Protein AF-A0AAC9P078-F1 (afdb_monomer_lite)

Sequence (96 aa):
MAAAFLRSPVDLSVNAILVNTGERLVLVDAGTGTLLGPTPGRLPSALMASGYSPDRVDDVVLTHVHTDHSGSLVVDGGRSSPMPPSTPTAATSTTG

Foldseek 3Di:
DDPDPADPPGDDDQDKDWDDPVQATEIEFDAQACPPHNDGDCVQVVCVVVVHGPLRHQYYHYPDDDNGGCVNQDDVPDGNPHRDHDDRDPPPDDDD

Radius of gyration: 17.12 Å; chains: 1; bounding box: 30×38×63 Å

pLDDT: mean 78.63, std 20.4, range [37.47, 97.69]

InterPro domains:
  IPR001279 Metallo-beta-lactamase [PF00753] (11-73)
  IPR036866 Ribonuclease Z/Hydroxyacylglutathione hydrolase-like [G3DSA:3.60.15.10] (1-92)
  IPR036866 Ribonuclease Z/Hydroxyacylglutathione hydrolase-like [SSF56281] (4-74)
  IPR051013 N-acyl homoserine lactonase-like [PTHR42978] (9-81)

Structure (mmCIF, N/CA/C/O backbone):
data_AF-A0AAC9P078-F1
#
_entry.id   AF-A0AAC9P078-F1
#
loop_
_atom_site.group_PDB
_atom_site.id
_atom_site.type_symbol
_atom_site.label_atom_id
_atom_site.label_alt_id
_atom_site.label_comp_id
_atom_site.label_asym_id
_atom_site.label_entity_id
_atom_site.label_seq_id
_atom_site.pdbx_PDB_ins_code
_atom_site.Cartn_x
_atom_site.Cartn_y
_atom_site.Cartn_z
_atom_site.occupancy
_atom_site.B_iso_or_equiv
_atom_site.auth_seq_id
_atom_site.auth_comp_id
_atom_site.auth_asym_id
_atom_site.auth_atom_id
_atom_site.pdbx_PDB_model_num
ATOM 1 N N . MET A 1 1 ? -0.744 15.033 -34.122 1.00 51.12 1 MET A N 1
ATOM 2 C CA . MET A 1 1 ? -0.738 14.4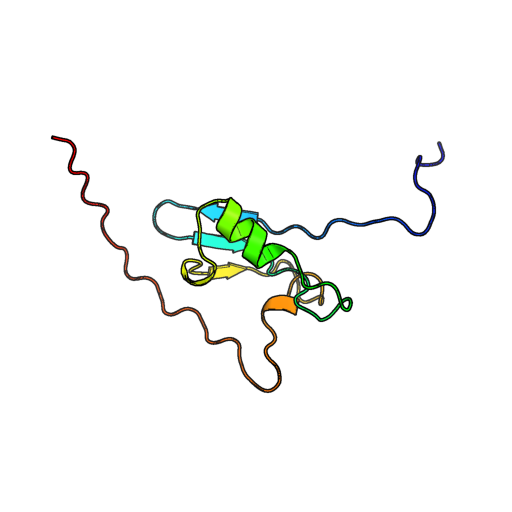93 -32.747 1.00 51.12 1 MET A CA 1
ATOM 3 C C . MET A 1 1 ? 0.548 14.998 -32.104 1.00 51.12 1 MET A C 1
ATOM 5 O O . MET A 1 1 ? 1.608 14.690 -32.633 1.00 51.12 1 MET A O 1
ATOM 9 N N . ALA A 1 2 ? 0.478 15.901 -31.120 1.00 53.88 2 ALA A N 1
ATOM 10 C CA . ALA A 1 2 ? 1.679 16.448 -30.482 1.00 53.88 2 ALA A CA 1
ATOM 11 C C . ALA A 1 2 ? 2.445 15.312 -29.789 1.00 53.88 2 ALA A C 1
ATOM 13 O O . ALA A 1 2 ? 1.825 14.486 -29.121 1.00 53.88 2 ALA A O 1
ATOM 14 N N . ALA A 1 3 ? 3.764 15.245 -29.973 1.00 64.38 3 ALA A N 1
ATOM 15 C CA . ALA A 1 3 ? 4.587 14.299 -29.232 1.00 64.38 3 ALA A CA 1
ATOM 16 C C . ALA A 1 3 ? 4.460 14.622 -27.737 1.00 64.38 3 ALA A C 1
ATOM 18 O O . ALA A 1 3 ? 4.687 15.764 -27.333 1.00 64.38 3 ALA A O 1
ATOM 19 N N . ALA A 1 4 ? 4.069 13.641 -26.922 1.00 73.31 4 ALA A N 1
ATOM 20 C CA . ALA A 1 4 ? 4.150 13.783 -25.475 1.00 73.31 4 ALA A CA 1
ATOM 21 C C . ALA A 1 4 ? 5.614 14.083 -25.108 1.00 73.31 4 ALA A C 1
ATOM 23 O O . ALA A 1 4 ? 6.519 13.462 -25.665 1.00 73.31 4 ALA A O 1
ATOM 24 N N . PHE A 1 5 ? 5.862 15.021 -24.188 1.00 84.50 5 PHE A N 1
ATOM 25 C CA . PHE A 1 5 ? 7.209 15.412 -23.729 1.00 84.50 5 PHE A CA 1
ATOM 26 C C . PHE A 1 5 ? 7.910 14.320 -22.889 1.00 84.50 5 PHE A C 1
ATOM 28 O O . PHE A 1 5 ? 8.687 14.614 -21.985 1.00 84.50 5 PHE A O 1
ATOM 35 N N . LEU A 1 6 ? 7.628 13.053 -23.176 1.00 88.06 6 LEU A N 1
ATOM 3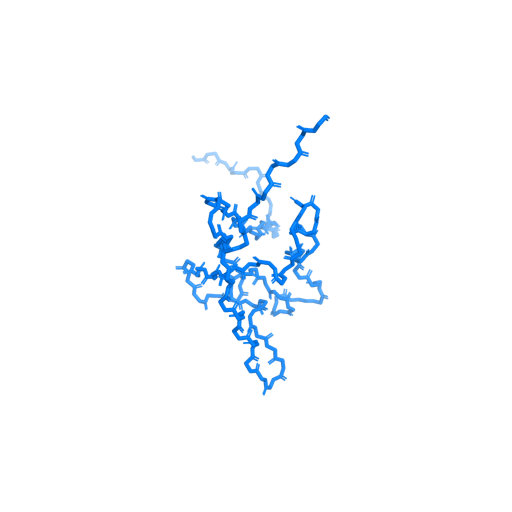6 C CA . LEU A 1 6 ? 8.151 11.878 -22.503 1.00 88.06 6 LEU A CA 1
ATOM 37 C C . LEU A 1 6 ? 9.179 11.206 -23.414 1.00 88.06 6 LEU A C 1
ATOM 39 O O . LEU A 1 6 ? 8.980 11.088 -24.624 1.00 88.06 6 LEU A O 1
ATOM 43 N N . ARG A 1 7 ? 10.293 10.764 -22.832 1.00 84.88 7 ARG A N 1
ATOM 44 C CA . ARG A 1 7 ? 11.315 9.966 -23.521 1.00 84.88 7 ARG A CA 1
ATOM 45 C C . ARG A 1 7 ? 11.257 8.546 -22.980 1.00 84.88 7 ARG A C 1
ATOM 47 O O . ARG A 1 7 ? 10.984 8.370 -21.804 1.00 84.88 7 ARG A O 1
ATOM 54 N N . SER A 1 8 ? 11.491 7.556 -23.838 1.00 87.19 8 SER A N 1
ATOM 55 C CA . SER A 1 8 ? 11.579 6.155 -23.418 1.00 87.19 8 SER A CA 1
ATOM 56 C C . SER A 1 8 ? 12.983 5.853 -22.875 1.00 87.19 8 SER A C 1
ATOM 58 O O . SER A 1 8 ? 13.953 6.245 -23.532 1.00 87.19 8 SER A O 1
ATOM 60 N N . PRO A 1 9 ? 13.116 5.123 -21.751 1.00 88.75 9 PRO A N 1
ATOM 61 C CA . PRO A 1 9 ? 12.036 4.605 -20.902 1.00 88.75 9 PRO A CA 1
ATOM 62 C C . PRO A 1 9 ? 11.335 5.711 -20.098 1.00 88.75 9 PRO A C 1
ATOM 64 O O . PRO A 1 9 ? 11.962 6.694 -19.714 1.00 88.75 9 PRO A O 1
ATOM 67 N N . VAL A 1 10 ? 10.032 5.531 -19.859 1.00 88.06 10 VAL A N 1
ATOM 68 C CA . VAL A 1 10 ? 9.216 6.452 -19.055 1.00 88.06 10 VAL A CA 1
ATOM 69 C C . VAL A 1 10 ? 9.162 5.948 -17.620 1.00 88.06 10 VAL A C 1
ATOM 71 O O . VAL A 1 10 ? 8.788 4.799 -17.390 1.00 88.06 10 VAL A O 1
ATOM 74 N N . ASP A 1 11 ? 9.472 6.822 -16.667 1.00 86.38 11 ASP A N 1
ATOM 75 C CA . ASP A 1 11 ? 9.279 6.534 -15.249 1.00 86.38 11 ASP A CA 1
ATOM 76 C C . ASP A 1 11 ? 7.788 6.587 -14.903 1.00 86.38 11 ASP A C 1
ATOM 78 O O . ASP A 1 11 ? 7.129 7.622 -15.040 1.00 86.38 11 ASP A O 1
ATOM 82 N N . LEU A 1 12 ? 7.254 5.456 -14.446 1.00 87.56 12 LEU A N 1
ATOM 83 C CA . LEU A 1 12 ? 5.874 5.334 -13.990 1.00 87.56 12 LEU A CA 1
ATOM 84 C C . LEU A 1 12 ? 5.840 5.284 -12.465 1.00 87.56 12 LEU A C 1
ATOM 86 O O . LEU A 1 12 ? 6.601 4.556 -11.829 1.00 87.56 12 LEU A O 1
ATOM 90 N N . SER A 1 13 ? 4.945 6.070 -11.873 1.00 90.06 13 SER A N 1
ATOM 91 C CA . SER A 1 13 ? 4.689 6.006 -10.434 1.00 90.06 13 SER A CA 1
ATOM 92 C C . SER A 1 13 ? 3.783 4.824 -10.112 1.00 90.06 13 SER A C 1
ATOM 94 O O . SER A 1 13 ? 2.772 4.623 -10.780 1.00 90.06 13 SER A O 1
ATOM 96 N N . VAL A 1 14 ? 4.117 4.098 -9.047 1.00 91.00 14 VAL A N 1
ATOM 97 C CA . VAL A 1 14 ? 3.238 3.102 -8.429 1.00 91.00 14 VAL A CA 1
ATOM 98 C C . VAL A 1 14 ? 2.651 3.731 -7.175 1.00 91.00 14 VAL A C 1
ATOM 100 O O . VAL A 1 14 ? 3.389 4.087 -6.255 1.00 91.00 14 VAL A O 1
ATOM 103 N N . ASN A 1 15 ? 1.332 3.891 -7.159 1.00 93.75 15 ASN A N 1
ATOM 104 C CA . ASN A 1 15 ? 0.612 4.564 -6.086 1.00 93.75 15 ASN A CA 1
ATOM 105 C C . ASN A 1 15 ? -0.315 3.582 -5.368 1.00 93.75 15 ASN A C 1
ATOM 107 O O . ASN A 1 15 ? -0.803 2.630 -5.966 1.00 93.75 15 ASN A O 1
ATOM 111 N N . ALA A 1 16 ? -0.587 3.876 -4.102 1.00 94.50 16 ALA A N 1
ATOM 112 C CA . ALA A 1 16 ? -1.619 3.233 -3.301 1.00 94.50 16 ALA A CA 1
ATOM 113 C C . ALA A 1 16 ? -2.463 4.320 -2.629 1.00 94.50 16 ALA A C 1
ATOM 115 O O . ALA A 1 16 ? -1.991 5.448 -2.444 1.00 94.50 16 ALA A O 1
ATOM 116 N N . ILE A 1 17 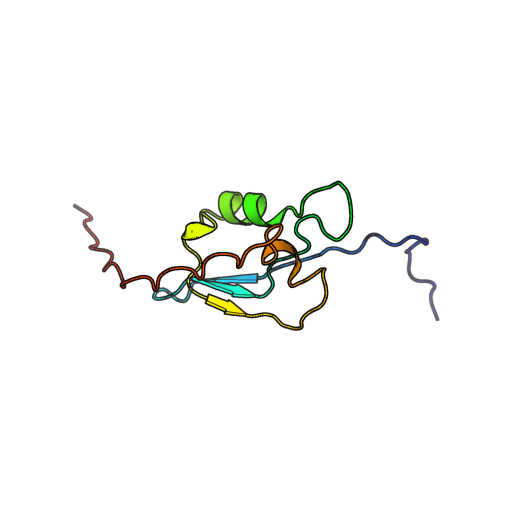? -3.700 3.993 -2.259 1.00 96.94 17 ILE A N 1
ATOM 117 C CA . ILE A 1 17 ? -4.614 4.931 -1.595 1.00 96.94 17 ILE A CA 1
ATOM 118 C C . ILE A 1 17 ? -4.932 4.403 -0.204 1.00 96.94 17 ILE A C 1
ATOM 120 O O . ILE A 1 17 ? -5.390 3.275 -0.058 1.00 96.94 17 ILE A O 1
ATOM 124 N N . LEU A 1 18 ? -4.730 5.236 0.815 1.00 97.50 18 LEU A N 1
ATOM 125 C CA . LEU A 1 18 ? -5.146 4.941 2.180 1.00 97.50 18 LEU A CA 1
ATOM 126 C C . LEU A 1 18 ? -6.445 5.689 2.490 1.00 97.50 18 LEU A C 1
ATOM 128 O O . LEU A 1 18 ? -6.498 6.914 2.388 1.00 97.50 18 LEU A O 1
ATOM 132 N N . VAL A 1 19 ? -7.484 4.954 2.877 1.00 97.69 19 VAL A N 1
ATOM 133 C CA . VAL A 1 19 ? -8.796 5.497 3.237 1.00 97.69 19 VAL A CA 1
ATOM 134 C C . VAL A 1 19 ? -9.042 5.242 4.716 1.00 97.69 19 VAL A C 1
ATOM 136 O O . VAL A 1 19 ? -9.183 4.099 5.142 1.00 97.69 19 VAL A O 1
ATOM 139 N N . ASN A 1 20 ? -9.123 6.315 5.502 1.00 96.88 20 ASN A N 1
ATOM 140 C CA . ASN A 1 20 ? -9.590 6.246 6.882 1.00 96.88 20 ASN A CA 1
ATOM 141 C C . ASN A 1 20 ? -11.078 6.622 6.927 1.00 96.88 20 ASN A C 1
ATOM 143 O O . ASN A 1 20 ? -11.446 7.754 6.621 1.00 96.88 20 ASN A O 1
ATOM 147 N N . THR A 1 21 ? -11.923 5.666 7.304 1.00 96.38 21 THR A N 1
ATOM 148 C CA . THR A 1 21 ? -13.383 5.841 7.418 1.00 96.38 21 THR A CA 1
ATOM 149 C C . THR A 1 21 ? -13.834 6.295 8.811 1.00 96.38 21 THR A C 1
ATOM 151 O O . THR A 1 21 ? -15.022 6.500 9.036 1.00 96.38 21 THR A O 1
ATOM 154 N N . GLY A 1 22 ? -12.905 6.433 9.760 1.00 95.19 22 GLY A N 1
ATOM 155 C CA . GLY A 1 22 ? -13.167 6.638 11.186 1.00 95.19 22 GLY A CA 1
ATOM 156 C C . GLY A 1 22 ? -13.297 5.326 11.965 1.00 95.19 22 GLY A C 1
ATOM 157 O O . GLY A 1 22 ? -12.864 5.260 13.112 1.00 95.19 22 GLY A O 1
ATOM 158 N N . GLU A 1 23 ? -13.822 4.275 11.332 1.00 95.19 23 GLU A N 1
ATOM 159 C CA . GLU A 1 23 ? -13.972 2.940 11.933 1.00 95.19 23 GLU A CA 1
ATOM 160 C C . GLU A 1 23 ? -12.923 1.946 11.436 1.00 95.19 23 GLU A C 1
ATOM 162 O O . GLU A 1 23 ? -12.504 1.066 12.183 1.00 95.19 23 GLU A O 1
ATOM 167 N N . ARG A 1 24 ? -12.517 2.091 10.171 1.00 95.06 24 ARG A N 1
ATOM 168 C CA . ARG A 1 24 ? -11.562 1.219 9.486 1.00 95.06 24 ARG A CA 1
ATOM 169 C C . ARG A 1 24 ? -10.546 2.004 8.678 1.00 95.06 24 ARG A C 1
ATOM 171 O O . ARG A 1 24 ? -10.875 3.043 8.091 1.00 95.06 24 ARG A O 1
ATOM 178 N N . LEU A 1 25 ? -9.353 1.441 8.577 1.00 97.31 25 LEU A N 1
ATOM 179 C CA . LEU A 1 25 ? -8.268 1.872 7.722 1.00 97.31 25 LEU A CA 1
ATOM 180 C C . LEU A 1 25 ? -8.120 0.899 6.546 1.00 97.31 25 LEU A C 1
ATOM 182 O O . LEU A 1 25 ? -7.638 -0.220 6.704 1.00 97.31 25 LEU A O 1
ATOM 186 N N . VAL A 1 26 ? -8.532 1.333 5.357 1.00 97.56 26 VAL A N 1
ATOM 187 C CA . VAL A 1 26 ? -8.530 0.514 4.139 1.00 97.56 26 VAL A CA 1
ATOM 188 C C . VAL A 1 26 ? -7.405 0.964 3.217 1.00 97.56 26 VAL A C 1
ATOM 190 O O . VAL A 1 26 ? -7.293 2.149 2.900 1.00 97.56 26 VAL A O 1
ATOM 193 N N . LEU A 1 27 ? -6.590 0.021 2.756 1.00 97.44 27 LEU A N 1
ATOM 194 C CA . LEU A 1 27 ? -5.533 0.259 1.780 1.00 97.44 27 LEU A CA 1
ATOM 195 C C . LEU A 1 27 ? -5.960 -0.268 0.406 1.00 97.44 27 LEU A C 1
ATOM 197 O O . LEU A 1 27 ? -6.242 -1.454 0.250 1.00 97.44 27 LEU A O 1
ATOM 201 N N . VAL A 1 28 ? -5.986 0.605 -0.597 1.00 97.62 28 VAL A N 1
ATOM 202 C CA . VAL A 1 28 ? -6.191 0.231 -1.999 1.00 97.62 28 VAL A CA 1
ATOM 203 C C . VAL A 1 28 ? -4.831 0.078 -2.667 1.00 97.62 28 VAL A C 1
ATOM 205 O O . VAL A 1 28 ? -4.090 1.057 -2.777 1.00 97.62 28 VAL A O 1
ATOM 208 N N . ASP A 1 29 ? -4.554 -1.142 -3.122 1.00 95.69 29 ASP A N 1
ATOM 209 C CA . ASP A 1 29 ? -3.274 -1.638 -3.634 1.00 95.69 29 ASP A CA 1
ATOM 210 C C . ASP A 1 29 ? -2.118 -1.649 -2.614 1.00 95.69 29 ASP A C 1
ATOM 212 O O . ASP A 1 29 ? -1.976 -0.792 -1.747 1.00 95.69 29 ASP A O 1
ATOM 216 N N . ALA A 1 30 ? -1.254 -2.657 -2.727 1.00 93.06 30 ALA A N 1
ATOM 217 C CA . ALA A 1 30 ? -0.144 -2.924 -1.814 1.00 93.06 30 ALA A CA 1
ATOM 218 C C . ALA A 1 30 ? 1.238 -2.654 -2.438 1.00 93.06 30 ALA A C 1
ATOM 220 O O . ALA A 1 30 ? 2.263 -2.918 -1.810 1.00 93.06 30 ALA A O 1
ATOM 221 N N . GLY A 1 31 ? 1.310 -2.102 -3.648 1.00 91.88 31 GLY A N 1
ATOM 222 C CA . GLY A 1 31 ? 2.577 -1.763 -4.294 1.00 91.88 31 GLY A CA 1
ATOM 223 C C . GLY A 1 31 ? 3.421 -2.980 -4.700 1.00 91.88 31 GLY A C 1
ATOM 224 O O . GLY A 1 31 ? 2.981 -4.129 -4.670 1.00 91.88 31 GLY A O 1
ATOM 225 N N . THR A 1 32 ? 4.679 -2.715 -5.057 1.00 90.00 32 THR A N 1
ATOM 226 C CA . THR A 1 32 ? 5.563 -3.666 -5.753 1.00 90.00 32 THR A CA 1
ATOM 227 C C . THR A 1 32 ? 6.252 -4.708 -4.868 1.00 90.00 32 THR A C 1
ATOM 229 O O . THR A 1 32 ? 6.814 -5.673 -5.387 1.00 90.00 32 THR A O 1
ATOM 232 N N . GLY A 1 33 ? 6.317 -4.494 -3.550 1.00 85.94 33 GLY A N 1
ATOM 233 C CA . GLY A 1 33 ? 7.236 -5.230 -2.678 1.00 85.94 33 GLY A CA 1
ATOM 234 C C . GLY A 1 33 ? 8.671 -5.184 -3.221 1.00 85.94 33 GLY A C 1
ATOM 235 O O . GLY A 1 33 ? 9.169 -4.115 -3.584 1.00 85.94 33 GLY A O 1
ATOM 236 N N . THR A 1 34 ? 9.305 -6.350 -3.325 1.00 82.94 34 THR A N 1
ATOM 237 C CA . THR A 1 34 ? 10.625 -6.563 -3.952 1.00 82.94 34 THR A CA 1
ATOM 238 C C . THR A 1 34 ? 10.533 -7.172 -5.361 1.00 82.94 34 THR A C 1
ATOM 240 O O . THR A 1 34 ? 11.554 -7.500 -5.962 1.00 82.94 34 THR A O 1
ATOM 243 N N . LEU A 1 35 ? 9.323 -7.333 -5.915 1.00 82.25 35 LEU A N 1
ATOM 244 C CA . LEU A 1 35 ? 9.095 -8.133 -7.128 1.00 82.25 35 LEU A CA 1
ATOM 245 C C . LEU A 1 35 ? 9.465 -7.425 -8.440 1.00 82.25 35 LEU A C 1
ATOM 247 O O . LEU A 1 35 ? 9.639 -8.093 -9.455 1.00 82.25 35 LEU A O 1
ATOM 251 N N . LEU A 1 36 ? 9.587 -6.092 -8.442 1.00 79.81 36 LEU A N 1
ATOM 252 C CA . LEU A 1 36 ? 9.891 -5.290 -9.641 1.00 79.81 36 LEU A CA 1
ATOM 253 C C . LEU A 1 36 ? 11.280 -4.635 -9.620 1.00 79.81 36 LEU A C 1
ATOM 255 O O . LEU A 1 36 ? 11.533 -3.670 -10.340 1.00 79.81 36 LEU A O 1
ATOM 259 N N . GLY A 1 37 ? 12.202 -5.173 -8.821 1.00 74.81 37 GLY A N 1
ATOM 260 C CA . GLY A 1 37 ? 13.599 -4.753 -8.809 1.00 74.81 37 GLY A CA 1
ATOM 261 C C . GLY A 1 37 ? 14.201 -4.691 -7.407 1.00 74.81 37 GLY A C 1
ATOM 262 O O . GLY A 1 37 ? 13.506 -4.893 -6.413 1.00 74.81 37 GLY A O 1
ATOM 263 N N . PRO A 1 38 ? 15.507 -4.390 -7.313 1.00 65.88 38 PRO A N 1
ATOM 264 C CA . PRO A 1 38 ? 16.230 -4.378 -6.042 1.00 65.88 38 PRO A CA 1
ATOM 265 C C . PRO A 1 38 ? 15.804 -3.228 -5.124 1.00 65.88 38 PRO A C 1
ATOM 267 O O . PRO A 1 38 ? 16.086 -3.264 -3.929 1.00 65.88 38 PRO A O 1
ATOM 270 N N . THR A 1 39 ? 15.146 -2.201 -5.668 1.00 62.69 39 THR A N 1
ATOM 271 C CA . THR A 1 39 ? 14.609 -1.097 -4.876 1.00 62.69 39 THR A CA 1
ATOM 272 C C . THR A 1 39 ? 13.288 -1.543 -4.251 1.00 62.69 39 THR A C 1
ATOM 274 O O . THR A 1 39 ? 12.320 -1.734 -4.990 1.00 62.69 39 THR A O 1
ATOM 277 N N . PRO A 1 40 ? 13.206 -1.691 -2.917 1.00 62.09 40 PRO A N 1
ATOM 278 C CA . PRO A 1 40 ? 11.948 -2.026 -2.270 1.00 62.09 40 PRO A CA 1
ATOM 279 C C . PRO A 1 40 ? 10.909 -0.931 -2.529 1.00 62.09 40 PRO A C 1
ATOM 281 O O . PRO A 1 40 ? 11.229 0.264 -2.556 1.00 62.09 40 PRO A O 1
ATOM 284 N N . GLY A 1 41 ? 9.653 -1.343 -2.705 1.00 73.94 41 GLY A N 1
ATOM 285 C CA . GLY A 1 41 ? 8.527 -0.421 -2.794 1.00 73.94 41 GLY A CA 1
ATOM 286 C C . GLY A 1 41 ? 8.514 0.557 -1.613 1.00 73.94 41 GLY A C 1
ATOM 287 O O . GLY A 1 41 ? 8.781 0.191 -0.470 1.00 73.94 41 GLY A O 1
ATOM 288 N N . ARG A 1 42 ? 8.186 1.827 -1.876 1.00 87.94 42 ARG A N 1
ATOM 289 C CA . ARG A 1 42 ? 8.189 2.900 -0.859 1.00 87.94 42 ARG A CA 1
ATOM 290 C C . ARG A 1 42 ? 6.933 2.927 0.015 1.00 87.94 42 ARG A C 1
ATOM 292 O O . ARG A 1 42 ? 6.777 3.832 0.835 1.00 87.94 42 ARG A O 1
ATOM 299 N N . LEU A 1 43 ? 6.035 1.958 -0.153 1.00 90.56 43 LEU A N 1
ATOM 300 C CA . LEU A 1 43 ? 4.729 1.962 0.496 1.00 90.56 43 LEU A CA 1
ATOM 301 C C . LEU A 1 43 ? 4.813 1.936 2.033 1.00 90.56 43 LEU A C 1
ATOM 303 O O . LEU A 1 43 ? 4.190 2.802 2.643 1.00 90.56 43 LEU A O 1
ATOM 307 N N . PRO A 1 44 ? 5.616 1.069 2.687 1.00 88.88 44 PRO A N 1
ATOM 308 C CA . PRO A 1 44 ? 5.707 1.077 4.149 1.00 88.88 44 PRO A CA 1
ATOM 309 C C . PRO A 1 44 ? 6.199 2.421 4.701 1.00 88.88 44 PRO A C 1
ATOM 311 O O . PRO A 1 44 ? 5.642 2.944 5.662 1.00 88.88 44 PRO A O 1
ATOM 314 N N . SER A 1 45 ? 7.204 3.024 4.055 1.00 90.44 45 SER A N 1
ATOM 315 C CA . SER A 1 45 ? 7.698 4.351 4.436 1.00 90.44 45 SER A CA 1
ATOM 316 C C . SER A 1 45 ? 6.674 5.460 4.199 1.00 90.44 45 SER A C 1
ATOM 318 O O . SER A 1 45 ? 6.581 6.379 5.007 1.00 90.44 45 SER A O 1
ATOM 320 N N . ALA A 1 46 ? 5.889 5.372 3.122 1.00 92.50 46 ALA A N 1
ATOM 321 C CA . ALA A 1 46 ? 4.851 6.347 2.805 1.00 92.50 46 ALA A CA 1
ATOM 322 C C . ALA A 1 46 ? 3.688 6.279 3.807 1.00 92.50 46 ALA A C 1
ATOM 324 O O . ALA A 1 46 ? 3.216 7.321 4.256 1.00 92.50 46 ALA A O 1
ATOM 325 N N . LEU A 1 47 ? 3.288 5.071 4.222 1.00 93.19 47 LEU A N 1
ATOM 326 C CA . LEU A 1 47 ? 2.301 4.873 5.285 1.00 93.19 47 LEU A CA 1
ATOM 327 C C . LEU A 1 47 ? 2.777 5.511 6.594 1.00 93.19 47 LEU A C 1
ATOM 329 O O . LEU A 1 47 ? 2.071 6.356 7.149 1.00 93.19 47 LEU A O 1
ATOM 333 N N . MET A 1 48 ? 4.006 5.210 7.029 1.00 93.94 48 MET A N 1
ATOM 334 C CA . MET A 1 48 ? 4.559 5.797 8.256 1.00 93.94 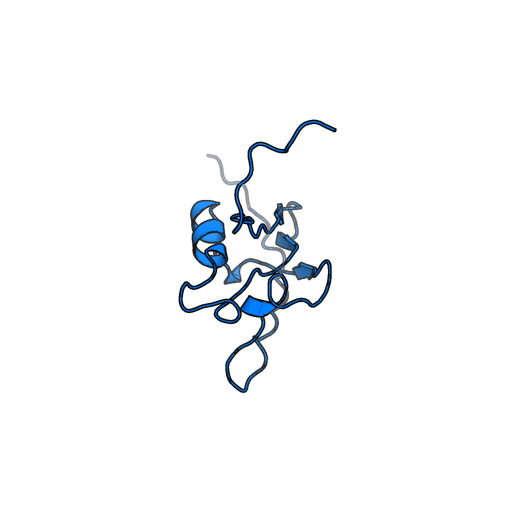48 MET A CA 1
ATOM 335 C C . MET A 1 48 ? 4.642 7.326 8.181 1.00 93.94 48 MET A C 1
ATOM 337 O O . MET A 1 48 ? 4.276 8.006 9.137 1.00 93.94 48 MET A O 1
ATOM 341 N N . ALA A 1 49 ? 5.050 7.882 7.036 1.00 96.06 49 ALA 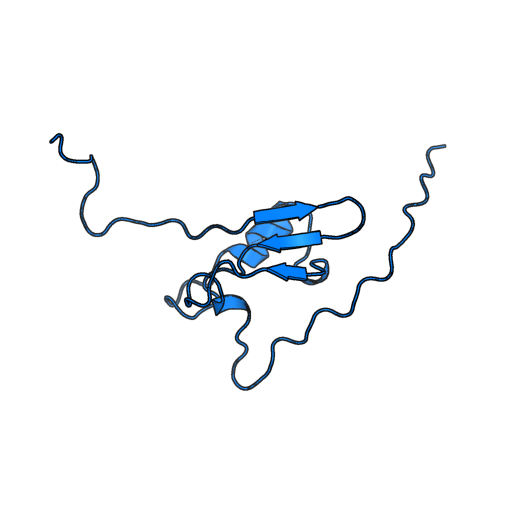A N 1
ATOM 342 C CA . ALA A 1 49 ? 5.071 9.329 6.815 1.00 96.06 49 ALA A CA 1
ATOM 343 C C . ALA A 1 49 ? 3.666 9.964 6.830 1.00 96.06 49 ALA A C 1
ATOM 345 O O . ALA A 1 49 ? 3.536 11.140 7.159 1.00 96.06 49 ALA A O 1
ATOM 346 N N . SER A 1 50 ? 2.618 9.194 6.514 1.00 94.50 50 SER A N 1
ATOM 347 C CA . SER A 1 50 ? 1.214 9.620 6.620 1.00 94.50 50 SER A CA 1
ATOM 348 C C . SER A 1 50 ? 0.624 9.495 8.033 1.00 94.50 50 SER A C 1
ATOM 350 O O . SER A 1 50 ? -0.533 9.853 8.244 1.00 94.50 50 SER A O 1
ATOM 352 N N . GLY A 1 51 ? 1.407 9.014 9.006 1.00 96.31 51 GLY A N 1
ATOM 353 C CA . GLY A 1 51 ? 0.991 8.862 10.403 1.00 96.31 51 GLY A CA 1
ATOM 354 C C . GLY A 1 51 ? 0.376 7.504 10.752 1.00 96.31 51 GLY A C 1
ATOM 355 O O . GLY A 1 51 ? -0.132 7.348 11.860 1.00 96.31 51 GLY A O 1
ATOM 356 N N . TYR A 1 52 ? 0.437 6.517 9.851 1.00 95.50 52 TYR A N 1
ATOM 357 C CA . TYR A 1 52 ? -0.094 5.171 10.081 1.00 95.50 52 TYR A CA 1
ATOM 358 C C . TYR A 1 52 ? 1.010 4.128 9.951 1.00 95.50 52 TYR A C 1
ATOM 360 O O . TYR A 1 52 ? 1.768 4.121 8.982 1.00 95.50 52 TYR A O 1
ATOM 368 N N . SER A 1 53 ? 1.105 3.211 10.907 1.00 92.06 53 SER A N 1
ATOM 369 C CA . SER A 1 53 ? 1.973 2.050 10.744 1.00 92.06 53 SER A CA 1
ATOM 370 C C . SER A 1 53 ? 1.280 0.990 9.872 1.00 92.06 53 SER A C 1
ATOM 372 O O . SER A 1 53 ? 0.047 0.899 9.887 1.00 92.06 53 SER A O 1
ATOM 374 N N . PRO A 1 54 ? 2.027 0.192 9.083 1.00 89.50 54 PRO A N 1
ATOM 375 C CA . PRO A 1 54 ? 1.427 -0.812 8.212 1.00 89.50 54 PRO A CA 1
ATOM 376 C C . PRO A 1 54 ? 0.522 -1.798 8.944 1.00 89.50 54 PRO A C 1
ATOM 378 O O . PRO A 1 54 ? -0.467 -2.182 8.346 1.00 89.50 54 PRO A O 1
ATOM 381 N N . ASP A 1 55 ? 0.815 -2.139 10.209 1.00 89.38 55 ASP A N 1
ATOM 382 C CA . ASP A 1 55 ? 0.045 -3.014 11.120 1.00 89.38 55 ASP A CA 1
ATOM 383 C C . ASP A 1 55 ? -1.313 -2.443 11.580 1.00 89.38 55 ASP A C 1
ATOM 385 O O . ASP A 1 55 ? -2.079 -3.136 12.242 1.00 89.38 55 ASP A O 1
ATOM 389 N N . ARG A 1 56 ? -1.647 -1.205 11.195 1.00 92.62 56 ARG A N 1
ATOM 390 C CA . ARG A 1 56 ? -2.952 -0.575 11.465 1.00 92.62 56 ARG A CA 1
ATOM 391 C C . ARG A 1 56 ? -3.964 -0.711 10.329 1.00 92.62 56 ARG A C 1
ATOM 393 O O . ARG A 1 56 ? -5.096 -0.281 10.511 1.00 92.62 56 ARG A O 1
ATOM 400 N N . VAL A 1 57 ? -3.555 -1.201 9.159 1.00 93.81 57 VAL A N 1
ATOM 401 C CA . VAL A 1 57 ? -4.439 -1.394 8.000 1.00 93.81 57 VAL A CA 1
ATOM 402 C C . VAL A 1 57 ? -5.358 -2.585 8.246 1.00 93.81 57 VAL A C 1
ATOM 404 O O . VAL A 1 57 ? -4.891 -3.699 8.416 1.00 93.81 57 VAL A O 1
ATOM 407 N N . ASP A 1 58 ? -6.663 -2.375 8.210 1.00 93.81 58 ASP A N 1
ATOM 408 C CA . ASP A 1 58 ? -7.640 -3.424 8.503 1.00 93.81 58 ASP A CA 1
ATOM 409 C C . ASP A 1 58 ? -7.921 -4.294 7.282 1.00 93.81 58 ASP A C 1
ATOM 411 O O . ASP A 1 58 ? -7.953 -5.521 7.359 1.00 93.81 58 ASP A O 1
ATOM 415 N N . ASP A 1 59 ? -8.098 -3.636 6.138 1.00 94.88 59 ASP A N 1
ATOM 416 C CA . ASP A 1 59 ? -8.494 -4.263 4.888 1.00 94.88 59 ASP A CA 1
ATOM 417 C C . ASP A 1 59 ? -7.554 -3.816 3.761 1.00 94.88 59 ASP A C 1
ATOM 419 O O . ASP A 1 59 ? -7.213 -2.635 3.643 1.00 94.88 59 ASP A O 1
ATOM 423 N N . VAL A 1 60 ? -7.171 -4.756 2.893 1.00 95.19 60 VAL A N 1
ATOM 424 C CA . VAL A 1 60 ? -6.453 -4.465 1.645 1.00 95.19 60 VAL A CA 1
ATOM 425 C C . VAL A 1 60 ? -7.348 -4.819 0.465 1.00 95.19 60 VAL A C 1
ATOM 427 O O . VAL A 1 60 ? -7.743 -5.972 0.297 1.00 95.19 60 VAL A O 1
ATOM 430 N N . VAL A 1 61 ? -7.650 -3.828 -0.369 1.00 96.62 61 VAL A N 1
ATOM 431 C CA . VAL A 1 61 ? -8.430 -3.990 -1.597 1.00 96.62 61 VAL A CA 1
ATOM 432 C C . VAL A 1 61 ? -7.484 -3.883 -2.781 1.00 96.62 61 VAL A C 1
ATOM 434 O O . VAL A 1 61 ? -6.891 -2.836 -3.021 1.00 96.62 61 VAL A O 1
ATOM 437 N N . LEU A 1 62 ? -7.340 -4.967 -3.534 1.00 95.94 62 LEU A N 1
ATOM 438 C CA . LEU A 1 62 ? -6.573 -4.952 -4.775 1.00 95.94 62 LEU A CA 1
ATOM 439 C C . LEU A 1 62 ? -7.472 -4.520 -5.929 1.00 95.94 62 LEU A C 1
ATOM 441 O O . LEU A 1 62 ? -8.538 -5.100 -6.135 1.00 95.94 62 LEU A O 1
ATOM 445 N N . THR A 1 63 ? -7.018 -3.545 -6.713 1.00 96.31 63 THR A N 1
ATOM 446 C CA . THR A 1 63 ? -7.671 -3.196 -7.982 1.00 96.31 63 THR A CA 1
ATOM 447 C C . THR A 1 63 ? -7.568 -4.351 -8.980 1.00 96.31 63 THR A C 1
ATOM 449 O O . THR A 1 63 ? -8.522 -4.656 -9.692 1.00 96.31 63 THR A O 1
ATOM 452 N N . HIS A 1 64 ? -6.411 -5.013 -9.006 1.00 97.00 64 HIS A N 1
ATOM 453 C CA . HIS A 1 64 ? -6.115 -6.236 -9.745 1.00 97.00 64 HIS A CA 1
ATOM 454 C C . HIS A 1 64 ? -4.837 -6.891 -9.186 1.00 97.00 64 HIS A C 1
ATOM 456 O O . HIS A 1 64 ? -4.229 -6.385 -8.245 1.00 97.00 64 HIS A O 1
ATOM 462 N N . VAL A 1 65 ? -4.426 -8.037 -9.742 1.00 94.56 65 VAL A N 1
ATOM 463 C CA . VAL A 1 65 ? -3.373 -8.901 -9.165 1.00 94.56 65 VAL A CA 1
ATOM 464 C C . VAL A 1 65 ? -2.080 -8.884 -9.993 1.00 94.56 65 VAL A C 1
ATOM 466 O O . VAL A 1 65 ? -1.458 -9.920 -10.222 1.00 94.56 65 VAL A O 1
ATOM 469 N N . HIS A 1 66 ? -1.677 -7.714 -10.492 1.00 94.12 66 HIS A N 1
ATOM 470 C CA . HIS A 1 66 ? -0.323 -7.549 -11.022 1.00 94.12 66 HIS A CA 1
ATOM 471 C C . HIS A 1 66 ? 0.676 -7.254 -9.901 1.00 94.12 66 HIS A C 1
ATOM 473 O O . HIS A 1 66 ? 0.323 -6.766 -8.826 1.00 94.12 66 HIS A O 1
ATOM 479 N N . THR A 1 67 ? 1.948 -7.554 -10.162 1.00 91.25 67 THR A N 1
ATOM 480 C CA . THR A 1 67 ? 3.036 -7.460 -9.179 1.00 91.25 67 THR A CA 1
ATOM 481 C C . THR A 1 67 ? 3.253 -6.053 -8.637 1.00 91.25 67 THR A C 1
ATOM 483 O O . THR A 1 67 ? 3.740 -5.914 -7.523 1.00 91.25 67 THR A O 1
ATOM 486 N N . ASP A 1 68 ? 2.888 -5.017 -9.388 1.00 90.94 68 ASP A N 1
ATOM 487 C CA . ASP A 1 68 ? 2.925 -3.619 -8.958 1.00 90.94 68 ASP A CA 1
ATOM 488 C C . ASP A 1 68 ? 1.813 -3.232 -7.978 1.00 90.94 68 ASP A C 1
ATOM 490 O O . ASP A 1 68 ? 1.925 -2.203 -7.318 1.00 90.94 68 ASP A O 1
ATOM 494 N N . HIS A 1 69 ? 0.804 -4.086 -7.804 1.00 94.06 69 HIS A N 1
ATOM 495 C CA . HIS A 1 69 ? -0.306 -3.871 -6.878 1.00 94.06 69 HIS A CA 1
ATOM 496 C C . HIS A 1 69 ? -0.320 -4.890 -5.740 1.00 94.06 69 HIS A C 1
ATOM 498 O O . HIS A 1 69 ? -0.661 -4.543 -4.616 1.00 94.06 69 HIS A O 1
ATOM 504 N N . SER A 1 70 ? 0.054 -6.144 -5.993 1.00 91.44 70 SER A N 1
ATOM 505 C CA . SER A 1 70 ? -0.003 -7.220 -4.996 1.00 91.44 70 SER A CA 1
ATOM 506 C C . SER A 1 70 ? 1.357 -7.591 -4.406 1.00 91.44 70 SER A C 1
ATOM 508 O O . SER A 1 70 ? 1.429 -8.471 -3.548 1.00 91.44 70 SER A O 1
ATOM 510 N N . GLY A 1 71 ? 2.447 -6.981 -4.874 1.00 88.38 71 GLY A N 1
ATOM 511 C CA . GLY A 1 71 ? 3.800 -7.462 -4.616 1.00 88.38 71 GLY A CA 1
ATOM 512 C C . GLY A 1 71 ? 4.211 -7.436 -3.149 1.00 88.38 71 GLY A C 1
ATOM 513 O O . GLY A 1 71 ? 4.875 -8.363 -2.696 1.00 88.38 71 GLY A O 1
ATOM 514 N N . SER A 1 72 ? 3.757 -6.449 -2.371 1.00 85.62 72 SER A N 1
ATOM 515 C CA . SER A 1 72 ? 4.066 -6.400 -0.929 1.00 85.62 72 SER A CA 1
ATOM 516 C C . SER A 1 72 ? 3.255 -7.389 -0.079 1.00 85.62 72 SER A C 1
ATOM 518 O O . SER A 1 72 ? 3.490 -7.473 1.123 1.00 85.62 72 SER A O 1
ATOM 520 N N . LEU A 1 73 ? 2.308 -8.132 -0.667 1.00 86.81 73 LEU A N 1
ATOM 521 C CA . LEU A 1 73 ? 1.545 -9.184 0.025 1.00 86.81 73 LEU A CA 1
ATOM 522 C C . LEU A 1 73 ? 2.209 -10.565 -0.083 1.00 86.81 73 LEU A C 1
ATOM 524 O O . LEU A 1 73 ? 1.731 -11.540 0.495 1.00 86.81 73 LEU A O 1
ATOM 528 N N . VAL A 1 74 ? 3.307 -10.671 -0.830 1.00 72.44 74 VAL A N 1
ATOM 529 C CA . VAL A 1 74 ? 4.054 -11.918 -0.993 1.00 72.44 74 VAL A CA 1
ATOM 530 C C . VAL A 1 74 ? 5.199 -11.942 0.018 1.00 72.44 74 VAL A C 1
ATOM 532 O O . VAL A 1 74 ? 6.032 -11.039 0.033 1.00 72.44 74 VAL A O 1
ATOM 535 N N . VAL A 1 75 ? 5.254 -12.979 0.859 1.00 64.94 75 VAL A N 1
ATOM 536 C CA . VAL A 1 75 ? 6.395 -13.265 1.745 1.00 64.94 75 VAL A CA 1
ATOM 537 C C . VAL A 1 75 ? 7.034 -14.568 1.270 1.00 64.94 75 VAL A C 1
ATOM 539 O O . VAL A 1 75 ? 6.314 -15.520 0.963 1.00 64.94 75 VAL A O 1
ATOM 542 N N . ASP A 1 76 ? 8.367 -14.619 1.180 1.00 56.00 76 ASP A N 1
ATOM 543 C CA . ASP A 1 76 ? 9.119 -15.794 0.715 1.00 56.00 76 ASP A CA 1
ATOM 544 C C . ASP A 1 76 ? 8.657 -17.081 1.429 1.00 56.00 76 ASP A C 1
ATOM 546 O O . ASP A 1 76 ? 8.949 -17.315 2.601 1.00 56.00 76 ASP A O 1
ATOM 550 N N . GLY A 1 77 ? 7.897 -17.915 0.711 1.00 49.66 77 GLY A N 1
ATOM 551 C CA . GLY A 1 77 ? 7.434 -19.229 1.168 1.00 49.66 77 GLY A CA 1
ATOM 552 C C . GLY A 1 77 ? 6.261 -19.249 2.160 1.00 49.66 77 GLY A C 1
ATOM 553 O O . GLY A 1 77 ? 5.896 -20.333 2.615 1.00 49.66 77 GLY A O 1
ATOM 554 N N . GLY A 1 78 ? 5.636 -18.112 2.485 1.00 51.88 78 GLY A N 1
ATOM 555 C CA . GLY A 1 78 ? 4.552 -18.043 3.471 1.00 51.88 78 GLY A CA 1
ATOM 556 C C . GLY A 1 78 ? 3.493 -16.990 3.152 1.00 51.88 78 GLY A C 1
ATOM 557 O O . GLY A 1 78 ? 3.764 -15.973 2.522 1.00 51.88 78 GLY A O 1
ATOM 558 N N . ARG A 1 79 ? 2.254 -17.229 3.602 1.00 46.31 79 ARG A N 1
ATOM 559 C CA . ARG A 1 79 ? 1.188 -16.216 3.559 1.00 46.31 79 ARG A CA 1
ATOM 560 C C . ARG A 1 79 ? 1.661 -14.980 4.331 1.00 46.31 79 ARG A C 1
ATOM 562 O O . ARG A 1 79 ? 2.071 -15.132 5.482 1.00 46.31 79 ARG A O 1
ATOM 569 N N . SER A 1 80 ? 1.536 -13.776 3.764 1.00 52.12 80 SER A N 1
ATOM 570 C CA . SER A 1 80 ? 1.452 -12.575 4.601 1.00 52.12 80 SER A CA 1
ATOM 571 C C . SER A 1 80 ? 0.336 -12.836 5.609 1.00 52.12 80 SER A C 1
ATOM 573 O O . SER A 1 80 ? -0.780 -13.174 5.196 1.00 52.12 80 SER A O 1
ATOM 575 N N . SER A 1 81 ? 0.635 -12.800 6.908 1.00 43.00 81 SER A N 1
ATOM 576 C CA . SER A 1 81 ? -0.396 -13.054 7.912 1.00 43.00 81 SER A CA 1
ATOM 577 C C . SER A 1 81 ? -1.558 -12.096 7.635 1.00 43.00 81 SER A C 1
ATOM 579 O O . SER A 1 81 ? -1.298 -10.900 7.479 1.00 43.00 81 SER A O 1
ATOM 581 N N . PRO A 1 82 ? -2.810 -12.578 7.507 1.00 44.62 82 PRO A N 1
ATOM 582 C CA . PRO A 1 82 ? -3.936 -11.668 7.456 1.00 44.62 82 PRO A CA 1
ATOM 583 C C . PRO A 1 82 ? -3.867 -10.805 8.711 1.00 44.62 82 PRO A C 1
ATOM 585 O O . PRO A 1 82 ? -3.600 -11.310 9.809 1.00 44.62 82 PRO A O 1
ATOM 588 N N . MET A 1 83 ? -4.045 -9.505 8.517 1.00 46.50 83 MET A N 1
ATOM 589 C CA . MET A 1 83 ? -4.254 -8.577 9.611 1.00 46.50 83 MET A CA 1
ATOM 590 C C . MET A 1 83 ? -5.336 -9.136 10.532 1.00 46.50 83 MET A C 1
ATOM 592 O O . MET A 1 83 ? -6.395 -9.537 10.037 1.00 46.50 83 MET A O 1
ATOM 596 N N . PRO A 1 84 ? -5.086 -9.240 11.847 1.00 37.84 84 PRO A N 1
ATOM 597 C CA . PRO A 1 84 ? -6.160 -9.562 12.767 1.00 37.84 84 PRO A CA 1
ATOM 598 C C . PRO A 1 84 ? -7.237 -8.472 12.640 1.00 37.84 84 PRO A C 1
ATOM 600 O O . PRO A 1 84 ? -6.883 -7.302 12.495 1.00 37.84 84 PRO A O 1
ATOM 603 N N . PRO A 1 85 ? 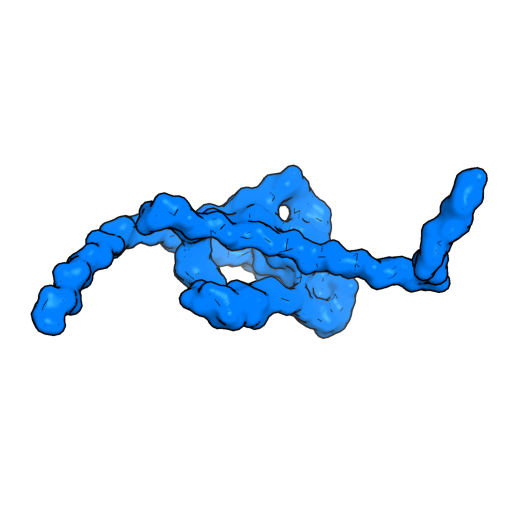-8.536 -8.818 12.685 1.00 40.75 85 PRO A N 1
ATOM 604 C CA . PRO A 1 85 ? -9.588 -7.812 12.633 1.00 40.75 85 PRO A CA 1
ATOM 605 C C . PRO A 1 85 ? -9.376 -6.820 13.778 1.00 40.75 85 PRO A C 1
ATOM 607 O O . PRO A 1 85 ? -9.288 -7.227 14.942 1.00 40.75 85 PRO A O 1
ATOM 610 N N . SER A 1 86 ? -9.282 -5.529 13.465 1.00 45.72 86 SER A N 1
ATOM 611 C CA . SER A 1 86 ? -9.248 -4.506 14.498 1.00 45.72 86 SER A CA 1
ATOM 612 C C . SER A 1 86 ? -10.579 -4.508 15.241 1.00 45.72 86 SER A C 1
ATOM 614 O O . SER A 1 86 ? -11.665 -4.328 14.690 1.00 45.72 86 SER A O 1
ATOM 616 N N . THR A 1 87 ? -10.513 -4.746 16.545 1.00 37.47 87 THR A N 1
ATOM 617 C CA . THR A 1 87 ? -11.599 -4.346 17.432 1.00 37.47 87 THR A CA 1
ATOM 618 C C . THR A 1 87 ? -11.675 -2.819 17.411 1.00 37.47 87 THR A C 1
ATOM 620 O O . THR A 1 87 ? -10.632 -2.185 17.611 1.00 37.47 87 THR A O 1
ATOM 623 N N . PRO A 1 88 ? -12.855 -2.208 17.205 1.00 43.31 88 PRO A N 1
ATOM 624 C CA . PRO A 1 88 ? -12.985 -0.759 17.234 1.00 43.31 88 PRO A CA 1
ATOM 625 C C . PRO A 1 88 ? -12.595 -0.259 18.627 1.00 43.31 88 PRO A C 1
ATOM 627 O O . PRO A 1 88 ? -13.301 -0.492 19.608 1.00 43.31 88 PRO A O 1
ATOM 630 N N . THR A 1 89 ? -11.442 0.403 18.729 1.00 43.34 89 THR A N 1
ATOM 631 C CA . THR A 1 89 ? -11.084 1.133 19.945 1.00 43.34 89 THR A CA 1
ATOM 632 C C . THR A 1 89 ? -11.886 2.426 19.915 1.00 43.34 89 THR A C 1
ATOM 634 O O . THR A 1 89 ? -11.693 3.275 19.045 1.00 43.34 89 THR A O 1
ATOM 637 N N . ALA A 1 90 ? -12.838 2.558 20.836 1.00 39.25 90 ALA A N 1
ATOM 638 C CA . ALA A 1 90 ? -13.527 3.815 21.058 1.00 39.25 90 ALA A CA 1
ATOM 639 C C . ALA A 1 90 ? -12.480 4.860 21.466 1.00 39.25 90 ALA A C 1
ATOM 641 O O . ALA A 1 90 ? -11.846 4.740 22.515 1.00 39.25 90 ALA A O 1
ATOM 642 N N . ALA A 1 91 ? -12.273 5.874 20.628 1.00 42.59 91 ALA A N 1
ATOM 643 C CA . ALA A 1 91 ? -11.479 7.033 20.993 1.00 42.59 91 ALA A CA 1
ATOM 644 C C . ALA A 1 91 ? -12.243 7.810 22.076 1.00 42.59 91 ALA A C 1
ATOM 646 O O . ALA A 1 91 ? -13.131 8.607 21.781 1.00 42.59 91 ALA A O 1
ATOM 647 N N . THR A 1 92 ? -11.935 7.558 23.348 1.00 39.88 92 THR A N 1
ATOM 648 C CA . THR A 1 92 ? -12.354 8.439 24.440 1.00 39.88 92 THR A CA 1
ATOM 649 C C . THR A 1 92 ? -11.659 9.782 24.266 1.00 39.88 92 THR A C 1
ATOM 651 O O . THR A 1 92 ? -10.453 9.904 24.482 1.00 39.88 92 THR A O 1
ATOM 654 N N . SER A 1 93 ? -12.429 10.788 23.856 1.00 42.62 93 SER A N 1
ATOM 655 C CA . SER A 1 93 ? -12.038 12.190 23.905 1.00 42.62 93 SER A CA 1
ATOM 656 C C . SER A 1 93 ? -11.943 12.629 25.367 1.00 42.62 93 SER A C 1
ATOM 658 O O . SER A 1 93 ? -12.965 12.865 26.013 1.00 42.62 93 SER A O 1
ATOM 660 N N . THR A 1 94 ? -10.729 12.758 25.888 1.00 45.59 94 THR A N 1
ATOM 661 C CA . THR A 1 94 ? -10.489 13.506 27.124 1.00 45.59 94 THR A CA 1
ATOM 662 C C . THR A 1 94 ? -9.781 14.796 26.745 1.00 45.59 94 THR A C 1
ATOM 664 O O . THR A 1 94 ? -8.561 14.824 26.615 1.00 45.59 94 THR A O 1
ATOM 667 N N . THR A 1 95 ? -10.561 15.858 26.554 1.00 45.78 95 THR A N 1
ATOM 668 C CA . THR A 1 95 ? -10.058 17.228 26.669 1.00 45.78 95 THR A CA 1
ATOM 669 C C . THR A 1 95 ? -10.572 17.760 27.998 1.00 45.78 95 THR A C 1
ATOM 671 O O . THR A 1 95 ? -11.779 17.944 28.166 1.00 45.78 95 THR A O 1
ATOM 674 N N . GLY A 1 96 ? -9.649 17.921 28.943 1.00 43.75 96 GLY A N 1
ATOM 675 C CA . GLY A 1 96 ? -9.772 18.827 30.083 1.00 43.75 96 GLY A CA 1
ATOM 676 C C . GLY A 1 96 ? -8.935 20.071 29.835 1.00 43.75 96 GLY A C 1
ATOM 677 O O . GLY A 1 96 ? -8.048 20.003 28.952 1.00 43.75 96 GLY A O 1
#

Organism: NCBI:txid444444

Secondary structure (DSSP, 8-state):
-PPPS--SSPP-----EEEE-SS-EEEE----TTTTSSS--SHHHHHHHTT--GGG--EEE-SS-SHHHHGGGEETTEEPPPPPPPP---------